Protein AF-A0A953X6K1-F1 (afdb_monomer_lite)

Secondary structure (DSSP, 8-state):
-TTT--HHHHHHHHHSTT--TT-HHHHHHHHHHHHHH-HHHHT-TTSHHHHHHHHHHHHHHHH-HHHHHHHHGGGTTGGGS-HHHHHHHHHHHHHHHHT---HHHHHHHHHHH-

pLDDT: mean 88.42, std 8.17, range [54.66, 96.81]

Structure (mmCIF, N/CA/C/O backbone):
data_AF-A0A953X6K1-F1
#
_entry.id   AF-A0A953X6K1-F1
#
loop_
_atom_site.group_PDB
_atom_site.id
_atom_site.type_symbol
_atom_site.label_atom_id
_atom_site.label_alt_id
_atom_site.label_comp_id
_atom_site.label_asym_id
_atom_site.label_entity_id
_atom_site.label_seq_id
_atom_site.pdbx_PDB_ins_code
_atom_site.Cartn_x
_atom_site.Cartn_y
_atom_site.Cartn_z
_atom_site.occupancy
_atom_site.B_iso_or_equiv
_atom_site.auth_seq_id
_atom_site.auth_comp_id
_atom_site.auth_asym_id
_atom_site.auth_atom_id
_atom_site.pdbx_PDB_model_num
ATOM 1 N N . GLN A 1 1 ? 2.024 -17.736 -8.848 1.00 54.66 1 GLN A N 1
ATOM 2 C CA . GLN A 1 1 ? 1.239 -16.880 -9.764 1.00 54.66 1 GLN A CA 1
ATOM 3 C C . GLN A 1 1 ? 1.348 -15.411 -9.361 1.00 54.66 1 GLN A C 1
ATOM 5 O O . GLN A 1 1 ? 1.844 -14.650 -10.166 1.00 54.66 1 GLN A O 1
ATOM 10 N N . ALA A 1 2 ? 1.034 -15.003 -8.122 1.00 58.28 2 ALA A N 1
ATOM 11 C CA . ALA A 1 2 ? 1.239 -13.606 -7.690 1.00 58.28 2 ALA A CA 1
ATOM 12 C C . ALA A 1 2 ? 2.719 -13.148 -7.654 1.00 58.28 2 ALA A C 1
ATOM 14 O O . ALA A 1 2 ? 2.998 -11.969 -7.827 1.00 58.28 2 ALA A O 1
ATOM 15 N N . SER A 1 3 ? 3.670 -14.073 -7.475 1.00 55.97 3 SER A N 1
ATOM 16 C CA . SER A 1 3 ? 5.115 -13.785 -7.459 1.00 55.97 3 SER A CA 1
ATOM 17 C C . SER A 1 3 ? 5.714 -13.451 -8.833 1.00 55.97 3 SER A C 1
ATOM 19 O O . SER A 1 3 ? 6.822 -12.936 -8.896 1.00 55.97 3 SER A O 1
ATOM 21 N N . THR A 1 4 ? 5.001 -13.748 -9.925 1.00 59.06 4 THR A N 1
ATOM 22 C CA . THR A 1 4 ? 5.438 -13.501 -11.314 1.00 59.06 4 THR A CA 1
ATOM 23 C C . THR A 1 4 ? 4.374 -12.785 -12.151 1.00 59.06 4 THR A C 1
ATOM 25 O O . THR A 1 4 ? 4.583 -12.564 -13.338 1.00 59.06 4 THR A O 1
ATOM 28 N N . GLY A 1 5 ? 3.216 -12.485 -11.559 1.00 64.88 5 GLY A N 1
ATOM 29 C CA . GLY A 1 5 ? 2.089 -11.831 -12.217 1.00 64.88 5 GLY A CA 1
ATOM 30 C C . GLY A 1 5 ? 2.186 -10.312 -12.147 1.00 64.88 5 GLY A C 1
ATOM 31 O O . GLY A 1 5 ? 2.833 -9.754 -11.260 1.00 64.88 5 GLY A O 1
ATOM 32 N N . ASP A 1 6 ? 1.527 -9.656 -13.089 1.00 77.94 6 ASP A N 1
ATOM 33 C CA . ASP A 1 6 ? 1.401 -8.206 -13.184 1.00 77.94 6 ASP A CA 1
ATOM 34 C C . ASP A 1 6 ? 0.245 -7.659 -12.322 1.00 77.94 6 ASP A C 1
ATOM 36 O O . ASP A 1 6 ? -0.466 -8.384 -11.616 1.00 77.94 6 ASP A O 1
ATOM 40 N N . ALA A 1 7 ? 0.049 -6.342 -12.372 1.00 82.75 7 ALA A N 1
ATOM 41 C CA . ALA A 1 7 ? -1.038 -5.666 -11.673 1.00 82.75 7 ALA A CA 1
ATOM 42 C C . ALA A 1 7 ? -2.434 -6.193 -12.074 1.00 82.75 7 ALA A C 1
ATOM 44 O O . ALA A 1 7 ? -3.355 -6.171 -11.254 1.00 82.75 7 ALA A O 1
ATOM 45 N N . GLU A 1 8 ? -2.609 -6.675 -13.308 1.00 82.88 8 GLU A N 1
ATOM 46 C CA . GLU A 1 8 ? -3.872 -7.258 -13.773 1.00 82.88 8 GLU A CA 1
ATOM 47 C C . GLU A 1 8 ? -4.142 -8.606 -13.117 1.00 82.88 8 GLU A C 1
ATOM 49 O O . GLU A 1 8 ? -5.254 -8.849 -12.647 1.00 82.88 8 GLU A O 1
ATOM 54 N N . THR A 1 9 ? -3.110 -9.436 -12.972 1.00 84.75 9 THR A N 1
ATOM 55 C CA . THR A 1 9 ? -3.190 -10.711 -12.253 1.00 84.75 9 THR A CA 1
ATOM 56 C C . THR A 1 9 ? -3.667 -10.501 -10.815 1.00 84.75 9 THR A C 1
ATOM 58 O O . THR A 1 9 ? -4.541 -11.220 -10.332 1.00 84.75 9 THR A O 1
ATOM 61 N N . VAL A 1 10 ? -3.143 -9.483 -10.126 1.00 85.50 10 VAL A N 1
ATOM 62 C CA . VAL A 1 10 ? -3.560 -9.146 -8.754 1.00 85.50 10 VAL A CA 1
ATOM 63 C C . VAL A 1 10 ? -5.019 -8.703 -8.705 1.00 85.50 10 VAL A C 1
ATOM 65 O O . VAL A 1 10 ? -5.765 -9.163 -7.841 1.00 85.50 10 VAL A O 1
ATOM 68 N N . LYS A 1 11 ? -5.452 -7.854 -9.645 1.00 84.62 11 LYS A N 1
ATOM 69 C CA . LYS A 1 11 ? -6.855 -7.423 -9.742 1.00 84.62 11 LYS A CA 1
ATOM 70 C C . LYS A 1 11 ? -7.791 -8.597 -10.031 1.00 84.62 11 LYS A C 1
ATOM 72 O O . LYS A 1 11 ? -8.830 -8.707 -9.388 1.00 84.62 11 LYS A O 1
ATOM 77 N N . ALA A 1 12 ? -7.414 -9.488 -10.945 1.00 85.19 12 ALA A N 1
ATOM 78 C CA . ALA A 1 12 ? -8.189 -10.678 -11.282 1.00 85.19 12 ALA A CA 1
ATOM 79 C C . ALA A 1 12 ? -8.314 -11.628 -10.083 1.00 85.19 12 ALA A C 1
ATOM 81 O O . ALA A 1 12 ? -9.406 -12.107 -9.782 1.00 85.19 12 ALA A O 1
ATOM 82 N N . LEU A 1 13 ? -7.218 -11.846 -9.347 1.00 84.94 13 LEU A N 1
ATOM 83 C CA . LEU A 1 13 ? -7.233 -12.638 -8.118 1.00 84.94 13 LEU A CA 1
ATOM 84 C C . LEU A 1 13 ? -8.099 -11.990 -7.036 1.00 84.94 13 LEU A C 1
ATOM 86 O O . LEU A 1 13 ? -8.832 -12.705 -6.364 1.00 84.94 13 LEU A O 1
ATOM 90 N N . ALA A 1 14 ? -8.058 -10.664 -6.893 1.00 82.25 14 ALA A N 1
ATOM 91 C CA . ALA A 1 14 ? -8.889 -9.938 -5.935 1.00 82.25 14 ALA A CA 1
ATOM 92 C C . ALA A 1 14 ? -10.388 -9.949 -6.293 1.00 82.25 14 ALA A C 1
ATOM 94 O O . ALA A 1 14 ? -11.228 -9.851 -5.404 1.00 82.25 14 ALA A O 1
ATOM 95 N N . ALA A 1 15 ? -10.728 -10.089 -7.577 1.00 83.56 15 ALA A N 1
ATOM 96 C CA . ALA A 1 15 ? -12.105 -10.218 -8.058 1.00 83.56 15 ALA A CA 1
ATOM 97 C C . ALA A 1 15 ? -12.628 -11.668 -8.042 1.00 83.56 15 ALA A C 1
ATOM 99 O O . ALA A 1 15 ? -13.810 -11.907 -8.291 1.00 83.56 15 ALA A O 1
ATOM 100 N N . HIS A 1 16 ? -11.763 -12.650 -7.786 1.00 84.19 16 HIS A N 1
ATOM 101 C CA . HIS A 1 16 ? -12.134 -14.057 -7.845 1.00 84.19 16 HIS A CA 1
ATOM 102 C C . HIS A 1 16 ? -13.092 -14.429 -6.692 1.00 84.19 16 HIS A C 1
ATOM 104 O O . HIS A 1 16 ? -12.826 -14.059 -5.552 1.00 84.19 16 HIS A O 1
ATOM 110 N N . PRO A 1 17 ? -14.145 -15.245 -6.905 1.00 81.44 17 PRO A N 1
ATOM 111 C CA . PRO A 1 17 ? -15.105 -15.605 -5.848 1.00 81.44 17 PRO A CA 1
ATOM 112 C C . PRO A 1 17 ? -14.488 -16.290 -4.619 1.00 81.44 17 PRO A C 1
ATOM 114 O O . PRO A 1 17 ? -15.018 -16.218 -3.516 1.00 81.44 17 PRO A O 1
ATOM 117 N N . ALA A 1 18 ? -13.354 -16.972 -4.802 1.00 81.25 18 ALA A N 1
ATOM 118 C CA . ALA A 1 18 ? -12.601 -17.596 -3.709 1.00 81.25 18 ALA A CA 1
ATOM 119 C C . ALA A 1 18 ? -11.677 -16.618 -2.950 1.00 81.25 18 ALA A C 1
ATOM 121 O O . ALA A 1 18 ? -10.968 -17.035 -2.024 1.00 81.25 18 ALA A O 1
ATOM 122 N N . PHE A 1 19 ? -11.623 -15.352 -3.364 1.00 81.06 19 PHE A N 1
ATOM 123 C CA . PHE A 1 19 ? -10.894 -14.303 -2.674 1.00 81.06 19 PHE A CA 1
ATOM 124 C C . PHE A 1 19 ? -11.762 -13.743 -1.557 1.00 81.06 19 PHE A C 1
ATOM 126 O O . PHE A 1 19 ? -12.730 -13.021 -1.778 1.00 81.06 19 PHE A O 1
ATOM 133 N N . ASP A 1 20 ? -11.408 -14.118 -0.335 1.00 82.25 20 ASP A N 1
ATOM 134 C CA . ASP A 1 20 ? -12.112 -13.680 0.857 1.00 82.25 20 ASP A CA 1
ATOM 135 C C . ASP A 1 20 ? -11.261 -12.660 1.615 1.00 82.25 20 ASP A C 1
ATOM 137 O O . ASP A 1 20 ? -10.238 -13.007 2.212 1.00 82.25 20 ASP A O 1
ATOM 141 N N . LEU A 1 21 ? -11.717 -11.405 1.615 1.00 82.69 21 LEU A N 1
ATOM 142 C CA . LEU A 1 21 ? -11.102 -10.302 2.356 1.00 82.69 21 LEU A CA 1
ATOM 143 C C . LEU A 1 21 ? -11.145 -10.496 3.877 1.00 82.69 21 LEU A C 1
ATOM 145 O O . LEU A 1 21 ? -10.341 -9.901 4.594 1.00 82.69 21 LEU A O 1
ATOM 149 N N . LYS A 1 22 ? -12.047 -11.346 4.384 1.00 80.00 22 LYS A N 1
ATOM 150 C CA . LYS A 1 22 ? -12.113 -11.705 5.806 1.00 80.00 22 LYS A CA 1
ATOM 151 C C . LYS A 1 22 ? -11.040 -12.714 6.193 1.00 80.00 22 LYS A C 1
ATOM 153 O O . LYS A 1 22 ? -10.757 -12.868 7.379 1.00 80.00 22 LYS A O 1
ATOM 158 N N . ASN A 1 23 ? -10.422 -13.382 5.218 1.00 84.25 23 ASN A N 1
ATOM 159 C CA . ASN A 1 23 ? -9.333 -14.313 5.449 1.00 84.25 23 ASN A CA 1
ATOM 160 C C . ASN A 1 23 ? -7.979 -13.612 5.224 1.00 84.25 23 ASN A C 1
ATOM 162 O O . ASN A 1 23 ? -7.485 -13.567 4.090 1.00 84.25 23 ASN A O 1
ATOM 166 N N . PRO A 1 24 ? -7.321 -13.108 6.287 1.00 80.25 24 PRO A N 1
ATOM 167 C CA . PRO A 1 24 ? -6.081 -12.348 6.150 1.00 80.25 24 PRO A CA 1
ATOM 168 C C . PRO A 1 24 ? -4.960 -13.165 5.501 1.00 80.25 24 PRO A C 1
ATOM 170 O O . PRO A 1 24 ? -4.104 -12.594 4.830 1.00 80.25 24 PRO A O 1
ATOM 173 N N . ASN A 1 25 ? -4.972 -14.497 5.632 1.00 83.88 25 ASN A N 1
ATOM 174 C CA . ASN A 1 25 ? -3.984 -15.350 4.979 1.00 83.88 25 ASN A CA 1
ATOM 175 C C . ASN A 1 25 ? -4.145 -15.338 3.456 1.00 83.88 25 ASN A C 1
ATOM 177 O O . ASN A 1 25 ? -3.144 -15.197 2.760 1.00 83.88 25 ASN A O 1
ATOM 181 N N . ARG A 1 26 ? -5.379 -15.419 2.936 1.00 81.88 26 ARG A N 1
ATOM 182 C CA . ARG A 1 26 ? -5.632 -15.379 1.483 1.00 81.88 26 ARG A CA 1
ATOM 183 C C . ARG A 1 26 ? -5.246 -14.036 0.881 1.00 81.88 26 ARG A C 1
ATOM 185 O O . ARG A 1 26 ? -4.541 -14.003 -0.124 1.00 81.88 26 ARG A O 1
ATOM 192 N N . VAL A 1 27 ? -5.647 -12.941 1.526 1.00 83.81 27 VAL A N 1
ATOM 193 C CA . VAL A 1 27 ? -5.297 -11.590 1.068 1.00 83.81 27 VAL A CA 1
ATOM 194 C C . VAL A 1 27 ? -3.786 -11.392 1.087 1.00 83.81 27 VAL A C 1
ATOM 196 O O . VAL A 1 27 ? -3.209 -10.942 0.099 1.00 83.81 27 VAL A O 1
ATOM 199 N N . ARG A 1 28 ? -3.117 -11.798 2.171 1.00 79.88 28 ARG A N 1
ATOM 200 C CA . ARG A 1 28 ? -1.661 -11.687 2.296 1.00 79.88 28 ARG A CA 1
ATOM 201 C C . ARG A 1 28 ? -0.928 -12.511 1.233 1.00 79.88 28 ARG A C 1
ATOM 203 O O . ARG A 1 28 ? 0.002 -11.993 0.629 1.00 79.88 28 ARG A O 1
ATOM 210 N N . SER A 1 29 ? -1.349 -13.746 0.960 1.00 80.06 29 SER A N 1
ATOM 211 C CA . SER A 1 29 ? -0.723 -14.601 -0.065 1.00 80.06 29 SER A CA 1
ATOM 212 C C . SER A 1 29 ? -0.807 -14.040 -1.488 1.00 80.06 29 SER A C 1
ATOM 214 O O . SER A 1 29 ? -0.040 -14.464 -2.347 1.00 80.06 29 SER A O 1
ATOM 216 N N . VAL A 1 30 ? -1.721 -13.106 -1.755 1.00 83.38 30 VAL A N 1
ATOM 217 C CA . VAL A 1 30 ? -1.812 -12.420 -3.050 1.00 83.38 30 VAL A CA 1
ATOM 218 C C . VAL A 1 30 ? -1.088 -11.078 -2.986 1.00 83.38 30 VAL A C 1
ATOM 220 O O . VAL A 1 30 ? -0.129 -10.858 -3.722 1.00 83.38 30 VAL A O 1
ATOM 223 N N . VAL A 1 31 ? -1.509 -10.197 -2.077 1.00 84.81 31 VAL A N 1
ATOM 224 C CA . VAL A 1 31 ? -1.045 -8.804 -2.039 1.00 84.81 31 VAL A CA 1
ATOM 225 C C . VAL A 1 31 ? 0.367 -8.688 -1.491 1.00 84.81 31 VAL A C 1
ATOM 227 O O . VAL A 1 31 ? 1.192 -8.018 -2.101 1.00 84.81 31 VAL A O 1
ATOM 230 N N . ALA A 1 32 ? 0.675 -9.345 -0.368 1.00 79.69 32 ALA A N 1
ATOM 231 C CA . ALA A 1 32 ? 2.016 -9.256 0.208 1.00 79.69 32 ALA A CA 1
ATOM 232 C C . ALA A 1 32 ? 3.037 -9.960 -0.689 1.00 79.69 32 ALA A C 1
ATOM 234 O O . ALA A 1 32 ? 4.135 -9.454 -0.877 1.00 79.69 32 ALA A O 1
ATOM 235 N N . THR A 1 33 ? 2.663 -11.079 -1.313 1.00 84.12 33 THR A N 1
ATOM 236 C CA . THR A 1 33 ? 3.519 -11.734 -2.309 1.00 84.12 33 THR A CA 1
ATOM 237 C C . THR A 1 33 ? 3.799 -10.821 -3.503 1.00 84.12 33 THR A C 1
ATOM 239 O O . THR A 1 33 ? 4.958 -10.677 -3.871 1.00 84.12 33 THR A O 1
ATOM 242 N N . PHE A 1 34 ? 2.792 -10.153 -4.071 1.00 88.06 34 PHE A N 1
ATOM 243 C CA . PHE A 1 34 ? 3.013 -9.199 -5.161 1.00 88.06 34 PHE A CA 1
ATOM 244 C C . PHE A 1 34 ? 3.889 -8.015 -4.727 1.00 88.06 34 PHE A C 1
ATOM 246 O O . PHE A 1 34 ? 4.917 -7.747 -5.342 1.00 88.06 34 PHE A O 1
ATOM 253 N N . ALA A 1 35 ? 3.523 -7.353 -3.628 1.00 85.56 35 ALA A N 1
ATOM 254 C CA . ALA A 1 35 ? 4.186 -6.136 -3.175 1.00 85.56 35 ALA A CA 1
ATOM 255 C C . ALA A 1 35 ? 5.597 -6.366 -2.609 1.00 85.56 35 ALA A C 1
ATOM 257 O O . ALA A 1 35 ? 6.399 -5.443 -2.620 1.00 85.56 35 ALA A O 1
ATOM 258 N N . MET A 1 36 ? 5.918 -7.570 -2.116 1.00 81.12 36 ME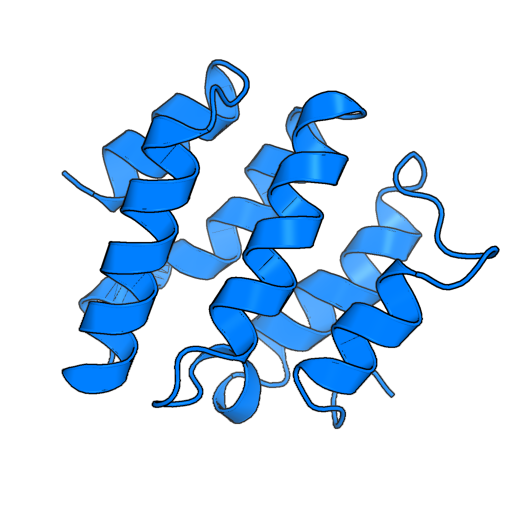T A N 1
ATOM 259 C CA . MET A 1 36 ? 7.239 -7.878 -1.547 1.00 81.12 36 MET A CA 1
ATOM 260 C C . MET A 1 36 ? 8.135 -8.698 -2.479 1.00 81.12 36 MET A C 1
ATOM 262 O O . MET A 1 36 ? 9.351 -8.563 -2.409 1.00 81.12 36 MET A O 1
ATOM 266 N N . GLN A 1 37 ? 7.572 -9.579 -3.313 1.00 83.06 37 GLN A N 1
ATOM 267 C CA . GLN A 1 37 ? 8.361 -10.485 -4.163 1.00 83.06 37 GLN A CA 1
ATOM 268 C C . GLN A 1 37 ? 8.405 -10.050 -5.630 1.00 83.06 37 GLN A C 1
ATOM 270 O O . GLN A 1 37 ? 9.314 -10.465 -6.341 1.00 83.06 37 GLN A O 1
ATOM 275 N N . ASN A 1 38 ? 7.477 -9.196 -6.080 1.00 87.56 38 ASN A N 1
ATOM 276 C CA . ASN A 1 38 ? 7.478 -8.636 -7.430 1.00 87.56 38 ASN A CA 1
ATOM 277 C C . ASN A 1 38 ? 7.588 -7.102 -7.399 1.00 87.56 38 ASN A C 1
ATOM 279 O O . ASN A 1 38 ? 6.716 -6.376 -7.879 1.00 87.56 38 ASN A O 1
ATOM 283 N N . LEU A 1 39 ? 8.691 -6.606 -6.828 1.00 86.94 39 LEU A N 1
ATOM 284 C CA . LEU A 1 39 ? 8.960 -5.169 -6.686 1.00 86.94 39 LEU A CA 1
ATOM 285 C C . LEU A 1 39 ? 8.942 -4.426 -8.027 1.00 86.94 39 LEU A C 1
ATOM 287 O O . LEU A 1 39 ? 8.492 -3.287 -8.077 1.00 86.94 39 LEU A O 1
ATOM 291 N N . ALA A 1 40 ? 9.381 -5.071 -9.112 1.00 87.94 40 ALA A N 1
ATOM 292 C CA . ALA A 1 40 ? 9.369 -4.476 -10.446 1.00 87.94 40 ALA A CA 1
ATOM 293 C C . ALA A 1 40 ? 7.942 -4.169 -10.932 1.00 87.94 40 ALA A C 1
ATOM 295 O O . ALA A 1 40 ? 7.700 -3.093 -11.475 1.00 87.94 40 ALA A O 1
ATOM 296 N N . ALA A 1 41 ? 6.991 -5.083 -10.710 1.00 90.06 41 ALA A N 1
ATOM 297 C CA . ALA A 1 41 ? 5.592 -4.857 -11.068 1.00 90.06 41 ALA A CA 1
ATOM 298 C C . ALA A 1 41 ? 4.861 -3.965 -10.054 1.00 90.06 41 ALA A C 1
ATOM 300 O O . ALA A 1 41 ? 3.997 -3.176 -10.438 1.00 90.06 41 ALA A O 1
ATOM 301 N N . PHE A 1 42 ? 5.198 -4.056 -8.765 1.00 91.69 42 PHE A N 1
ATOM 302 C CA . PHE A 1 42 ? 4.608 -3.192 -7.743 1.00 91.69 42 PHE A CA 1
ATOM 303 C C . PHE A 1 42 ? 5.002 -1.723 -7.946 1.00 91.69 42 PHE A C 1
ATOM 305 O O . PHE A 1 42 ? 4.132 -0.853 -7.991 1.00 91.69 42 PHE A O 1
ATOM 312 N N . HIS A 1 43 ? 6.293 -1.463 -8.163 1.00 91.62 43 HIS A N 1
ATOM 313 C CA . HIS A 1 43 ? 6.852 -0.138 -8.441 1.00 91.62 43 HIS A CA 1
ATOM 314 C C . HIS A 1 43 ? 6.885 0.196 -9.936 1.00 91.62 43 HIS A C 1
ATOM 316 O O . HIS A 1 43 ? 7.713 1.002 -10.372 1.00 91.62 43 HIS A O 1
ATOM 322 N N . ALA A 1 44 ? 5.996 -0.414 -10.728 1.00 91.25 44 ALA A N 1
ATOM 323 C CA . ALA A 1 44 ? 5.904 -0.144 -12.154 1.00 91.25 44 ALA A CA 1
ATOM 324 C C . ALA A 1 44 ? 5.808 1.380 -12.394 1.00 91.25 44 ALA A C 1
ATOM 326 O O . ALA A 1 44 ? 4.993 2.048 -11.748 1.00 91.25 44 ALA A O 1
ATOM 327 N N . PRO A 1 45 ? 6.609 1.962 -13.309 1.00 86.06 45 PRO A N 1
ATOM 328 C CA . PRO A 1 45 ? 6.662 3.415 -13.492 1.00 86.06 45 PRO A CA 1
ATOM 329 C C . PRO A 1 45 ? 5.337 4.045 -13.943 1.00 86.06 45 PRO A C 1
ATOM 331 O O . PRO A 1 45 ? 5.163 5.258 -13.873 1.00 86.06 45 PRO A O 1
ATOM 334 N N . ASP A 1 46 ? 4.402 3.251 -14.454 1.00 88.38 46 ASP A N 1
ATOM 335 C CA . ASP A 1 46 ? 3.059 3.700 -14.812 1.00 88.38 46 ASP A CA 1
ATOM 336 C C . ASP A 1 46 ? 2.093 3.759 -13.612 1.00 88.38 4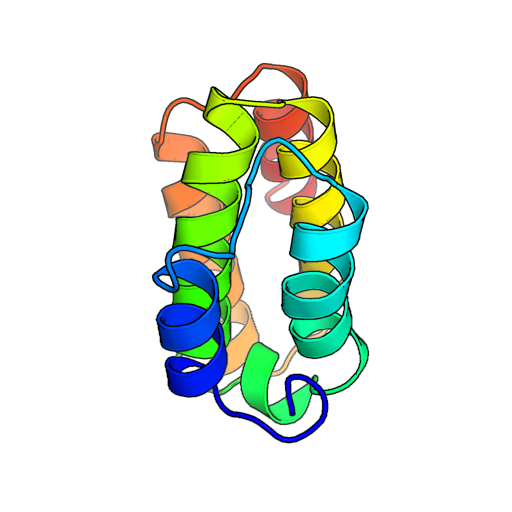6 ASP A C 1
ATOM 338 O O . ASP A 1 46 ? 0.946 4.177 -13.776 1.00 88.38 46 ASP A O 1
ATOM 342 N N . GLY A 1 47 ? 2.522 3.324 -12.422 1.00 89.56 47 GLY A N 1
ATOM 343 C CA . GLY A 1 47 ? 1.735 3.274 -11.190 1.00 89.56 47 GLY A CA 1
ATOM 344 C C . GLY A 1 47 ? 0.684 2.158 -11.146 1.00 89.56 47 GLY A C 1
ATOM 345 O O . GLY A 1 47 ? -0.162 2.142 -10.247 1.00 89.56 47 GLY A O 1
ATOM 346 N N . SER A 1 48 ? 0.693 1.228 -12.106 1.00 92.12 48 SER A N 1
ATOM 347 C CA . SER A 1 48 ? -0.297 0.146 -12.203 1.00 92.12 48 SER A CA 1
ATOM 348 C C . SER A 1 48 ? -0.312 -0.752 -10.962 1.00 92.12 48 SER A C 1
ATOM 350 O O . SER A 1 48 ? -1.394 -1.058 -10.448 1.00 92.12 48 SER A O 1
ATOM 352 N N . GLY A 1 49 ? 0.867 -1.107 -10.441 1.00 92.88 49 GLY A N 1
ATOM 353 C CA . GLY A 1 49 ? 1.026 -1.901 -9.223 1.00 92.88 49 GLY A CA 1
ATOM 354 C C . GLY A 1 49 ? 0.424 -1.224 -7.992 1.00 92.88 49 GLY A C 1
ATOM 355 O O . GLY A 1 49 ? -0.366 -1.841 -7.274 1.00 92.88 49 GLY A O 1
ATOM 356 N N . TYR A 1 50 ? 0.700 0.067 -7.793 1.00 94.25 50 TYR A N 1
ATOM 357 C CA . TYR A 1 50 ? 0.123 0.828 -6.684 1.00 94.25 50 TYR A CA 1
ATOM 358 C C . TYR A 1 50 ? -1.397 0.905 -6.760 1.00 94.25 50 TYR A C 1
ATOM 360 O O . TYR A 1 50 ? -2.060 0.633 -5.764 1.00 94.25 50 TYR A O 1
ATOM 368 N N . ARG A 1 51 ? -1.962 1.200 -7.939 1.00 92.44 51 ARG A N 1
ATOM 369 C CA . ARG A 1 51 ? -3.422 1.276 -8.128 1.00 92.44 51 ARG A CA 1
ATOM 370 C C . ARG A 1 51 ? -4.113 -0.070 -7.902 1.00 92.44 51 ARG A C 1
ATOM 372 O O . ARG A 1 51 ? -5.242 -0.106 -7.416 1.00 92.44 51 ARG A O 1
ATOM 379 N N . ALA A 1 52 ? -3.462 -1.182 -8.249 1.00 91.81 52 ALA A N 1
ATOM 380 C CA . ALA A 1 52 ? -3.989 -2.515 -7.959 1.00 91.81 52 ALA A CA 1
ATOM 381 C C . ALA A 1 52 ? -4.068 -2.774 -6.447 1.00 91.81 52 ALA A C 1
ATOM 383 O O . ALA A 1 52 ? -5.097 -3.236 -5.955 1.00 91.81 52 ALA A O 1
ATOM 384 N N . VAL A 1 53 ? -3.010 -2.434 -5.706 1.00 92.94 53 VAL A N 1
ATOM 385 C CA . VAL A 1 53 ? -2.953 -2.626 -4.250 1.00 92.94 53 VAL A CA 1
ATOM 386 C C . VAL A 1 53 ? -3.856 -1.634 -3.506 1.00 92.94 53 VAL A C 1
ATOM 388 O O . VAL A 1 53 ? -4.531 -2.031 -2.559 1.00 92.94 53 VAL A O 1
ATOM 391 N N . GLU A 1 54 ? -3.945 -0.383 -3.964 1.00 94.31 54 GLU A N 1
ATOM 392 C CA . GLU A 1 54 ? -4.832 0.669 -3.441 1.00 94.31 54 GLU A CA 1
ATOM 393 C C . GLU A 1 54 ? -6.282 0.182 -3.332 1.00 94.31 54 GLU A C 1
ATOM 395 O O . GLU A 1 54 ? -6.885 0.245 -2.259 1.00 94.31 54 GLU A O 1
ATOM 400 N N . GLY A 1 55 ? -6.824 -0.382 -4.416 1.00 91.88 55 GLY A N 1
ATOM 401 C CA . GLY A 1 55 ? -8.192 -0.901 -4.431 1.00 91.88 55 GLY A CA 1
ATOM 402 C C . GLY A 1 55 ? -8.426 -2.016 -3.409 1.00 91.88 55 GLY A C 1
ATOM 403 O O . GLY A 1 55 ? -9.506 -2.095 -2.824 1.00 91.88 55 GLY A O 1
ATOM 404 N N . ILE A 1 56 ? -7.415 -2.852 -3.156 1.00 92.25 56 ILE A N 1
ATOM 405 C CA . ILE A 1 56 ? -7.507 -3.940 -2.177 1.00 92.25 56 ILE A CA 1
ATOM 406 C C . ILE A 1 56 ? -7.405 -3.399 -0.752 1.00 92.25 56 ILE A C 1
ATOM 408 O O . ILE A 1 56 ? -8.170 -3.835 0.103 1.00 92.25 56 ILE A O 1
ATOM 412 N N . ILE A 1 57 ? -6.525 -2.425 -0.496 1.00 93.62 57 ILE A N 1
ATOM 413 C CA . ILE A 1 57 ? -6.415 -1.754 0.808 1.00 93.62 57 ILE A CA 1
ATOM 414 C C . ILE A 1 57 ? -7.755 -1.135 1.196 1.00 93.62 57 ILE A C 1
ATOM 416 O O . ILE A 1 57 ? -8.225 -1.371 2.304 1.00 93.62 57 ILE A O 1
ATOM 420 N N . LEU A 1 58 ? -8.403 -0.408 0.282 1.00 93.62 58 LEU A N 1
ATOM 421 C CA . LEU A 1 58 ? -9.690 0.241 0.548 1.00 93.62 58 LEU A CA 1
ATOM 422 C C . LEU A 1 58 ? -10.794 -0.755 0.916 1.00 93.62 58 LEU A C 1
ATOM 424 O O . LEU A 1 58 ? -11.634 -0.472 1.769 1.00 93.62 58 LEU A O 1
ATOM 428 N N . GLN A 1 59 ? -10.816 -1.919 0.271 1.00 92.00 59 GLN A N 1
ATOM 429 C CA . GLN A 1 59 ? -11.793 -2.959 0.587 1.00 92.00 59 GLN A CA 1
ATOM 430 C C . GLN A 1 59 ? -11.438 -3.689 1.887 1.00 92.00 59 GLN A C 1
ATOM 432 O O . GLN A 1 59 ? -12.312 -3.926 2.718 1.00 92.00 59 GLN A O 1
ATOM 437 N N . ALA A 1 60 ? -10.158 -4.015 2.079 1.00 92.06 60 ALA A N 1
ATOM 438 C CA . ALA A 1 60 ? -9.665 -4.681 3.274 1.00 92.06 60 ALA A CA 1
ATOM 439 C C . ALA A 1 60 ? -9.884 -3.822 4.518 1.00 92.06 60 ALA A C 1
ATOM 441 O O . ALA A 1 60 ? -10.380 -4.341 5.505 1.00 92.06 60 ALA A O 1
ATOM 442 N N . ASP A 1 61 ? -9.593 -2.523 4.468 1.00 94.00 61 ASP A N 1
ATOM 443 C CA . ASP A 1 61 ? -9.742 -1.614 5.607 1.00 94.00 61 ASP A CA 1
ATOM 444 C C . ASP A 1 61 ? -11.200 -1.495 6.077 1.00 94.00 61 ASP A C 1
ATOM 446 O O . ASP A 1 61 ? -11.463 -1.500 7.276 1.00 94.00 61 ASP A O 1
ATOM 450 N N . LYS A 1 62 ? -12.164 -1.505 5.144 1.00 91.81 62 LYS A N 1
ATOM 451 C CA . LYS A 1 62 ? -13.602 -1.497 5.468 1.00 91.81 62 LYS A CA 1
ATOM 452 C C . LYS A 1 62 ? -14.062 -2.751 6.211 1.00 91.81 62 LYS A C 1
ATOM 454 O O . LYS A 1 62 ? -14.973 -2.677 7.029 1.00 91.81 62 LYS A O 1
ATOM 459 N N . VAL A 1 63 ? -13.485 -3.908 5.887 1.00 90.75 63 VAL A N 1
ATOM 460 C CA . VAL A 1 63 ? -13.913 -5.212 6.426 1.00 90.75 63 VAL A CA 1
ATOM 461 C C . VAL A 1 63 ? -13.082 -5.620 7.642 1.00 90.75 63 VAL A C 1
ATOM 463 O O . VAL A 1 63 ? -13.593 -6.217 8.586 1.00 90.75 63 VAL A O 1
ATOM 466 N N . ASN A 1 64 ? -11.790 -5.319 7.605 1.00 90.94 64 ASN A N 1
ATOM 467 C CA . ASN A 1 64 ? -10.789 -5.644 8.603 1.00 90.94 64 ASN A CA 1
ATOM 468 C C . ASN A 1 64 ? -9.704 -4.543 8.608 1.00 90.94 64 ASN A C 1
ATOM 470 O O . ASN A 1 64 ? -8.683 -4.672 7.922 1.00 90.94 64 ASN A O 1
ATOM 474 N N . PRO A 1 65 ? -9.892 -3.481 9.411 1.00 92.06 65 PRO A N 1
ATOM 475 C CA . PRO A 1 65 ? -8.946 -2.371 9.526 1.00 92.06 65 PRO A CA 1
ATOM 476 C C . PRO A 1 65 ? -7.498 -2.803 9.778 1.00 92.06 65 PRO A C 1
ATOM 478 O O . PRO A 1 65 ? -6.569 -2.263 9.183 1.00 92.06 65 PRO A O 1
ATOM 481 N N . ALA A 1 66 ? -7.288 -3.835 10.603 1.00 90.75 66 ALA A N 1
ATOM 482 C CA . ALA A 1 66 ? -5.951 -4.340 10.905 1.00 90.75 66 ALA A CA 1
ATOM 483 C C . ALA A 1 66 ? -5.256 -4.921 9.662 1.00 90.75 66 ALA A C 1
ATOM 485 O O . ALA A 1 66 ? -4.051 -4.737 9.478 1.00 90.75 66 ALA A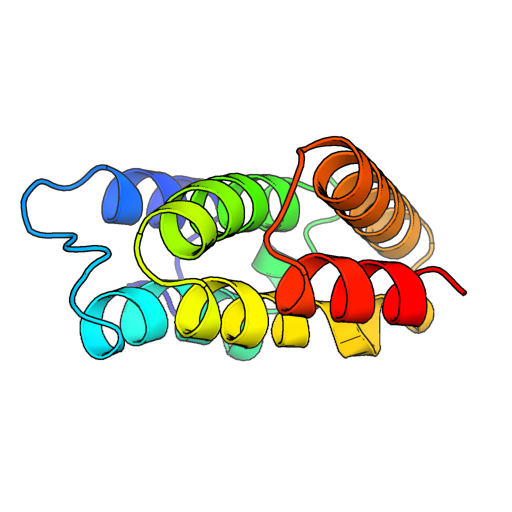 O 1
ATOM 486 N N . LEU A 1 67 ? -6.011 -5.589 8.785 1.00 90.62 67 LEU A N 1
ATOM 487 C CA . LEU A 1 67 ? -5.492 -6.067 7.507 1.00 90.62 67 LEU A CA 1
ATOM 488 C C . LEU A 1 67 ? -5.168 -4.901 6.568 1.00 90.62 67 LEU A C 1
ATOM 490 O O . LEU A 1 67 ? -4.077 -4.885 6.005 1.00 90.62 67 LEU A O 1
ATOM 494 N N . GLY A 1 68 ? -6.066 -3.920 6.434 1.00 92.31 68 GLY A N 1
ATOM 495 C CA . GLY A 1 68 ? -5.827 -2.718 5.622 1.00 92.31 68 GLY A CA 1
ATOM 496 C C . GLY A 1 68 ? -4.547 -1.987 6.039 1.00 92.31 68 GLY A C 1
ATOM 497 O O . GLY A 1 68 ? -3.656 -1.763 5.219 1.00 92.31 68 GLY A O 1
ATOM 498 N N . SER A 1 69 ? -4.396 -1.743 7.342 1.00 92.50 69 SER A N 1
ATOM 499 C CA . SER A 1 69 ? -3.189 -1.166 7.938 1.00 92.50 69 SER A CA 1
ATOM 500 C C . SER A 1 69 ? -1.934 -1.993 7.656 1.00 92.50 69 SER A C 1
ATOM 502 O O . SER A 1 69 ? -0.883 -1.445 7.337 1.00 92.50 69 SER A O 1
ATOM 504 N N . ARG A 1 70 ? -2.024 -3.326 7.730 1.00 90.31 70 ARG A N 1
ATOM 505 C CA . ARG A 1 70 ? -0.876 -4.197 7.453 1.00 90.31 70 ARG A CA 1
ATOM 506 C C . ARG A 1 70 ? -0.449 -4.161 5.988 1.00 90.31 70 ARG A C 1
ATOM 508 O O . ARG A 1 70 ? 0.733 -4.309 5.712 1.00 90.31 70 ARG A O 1
ATOM 515 N N . LEU A 1 71 ? -1.379 -3.988 5.053 1.00 91.69 71 LEU A N 1
ATOM 516 C CA . LEU A 1 71 ? -1.056 -3.871 3.630 1.00 91.69 71 LEU A CA 1
ATOM 517 C C . LEU A 1 71 ? -0.392 -2.528 3.299 1.00 91.69 71 LEU A C 1
ATOM 519 O O . LEU A 1 71 ? 0.478 -2.480 2.432 1.00 91.69 71 LEU A O 1
ATOM 523 N N . LEU A 1 72 ? -0.740 -1.459 4.022 1.00 93.38 72 LEU A N 1
ATOM 524 C CA . LEU A 1 72 ? -0.115 -0.142 3.867 1.00 93.38 72 LEU A CA 1
ATOM 525 C C . LEU A 1 72 ? 1.392 -0.144 4.157 1.00 93.38 72 LEU A C 1
ATOM 527 O O . LEU A 1 72 ? 2.109 0.670 3.580 1.00 93.38 72 LEU A O 1
ATOM 531 N N . THR A 1 73 ? 1.903 -1.088 4.959 1.00 90.19 73 THR A N 1
ATOM 532 C CA . THR A 1 73 ? 3.351 -1.188 5.231 1.00 90.19 73 THR A CA 1
ATOM 533 C C . THR A 1 73 ? 4.169 -1.468 3.964 1.00 90.19 73 THR A C 1
ATOM 535 O O . THR A 1 73 ? 5.362 -1.196 3.928 1.00 90.19 73 THR A O 1
ATOM 538 N N . ALA A 1 74 ? 3.547 -1.971 2.889 1.00 88.69 74 ALA A N 1
ATOM 539 C CA . ALA A 1 74 ? 4.207 -2.131 1.590 1.00 88.69 74 ALA A CA 1
ATOM 540 C C . ALA A 1 74 ? 4.689 -0.800 0.981 1.00 88.69 74 ALA A C 1
ATOM 542 O O . ALA A 1 74 ? 5.567 -0.798 0.123 1.00 88.69 74 ALA A O 1
ATOM 543 N N . PHE A 1 75 ? 4.132 0.331 1.422 1.00 90.56 75 PHE A N 1
ATOM 544 C CA . PHE A 1 75 ? 4.520 1.654 0.946 1.00 90.56 75 PHE A CA 1
ATOM 545 C C . PHE A 1 75 ? 5.654 2.282 1.765 1.00 90.56 75 PHE A C 1
ATOM 547 O O . PHE A 1 75 ? 6.125 3.335 1.369 1.00 90.56 75 PHE A O 1
ATOM 554 N N . GLU A 1 76 ? 6.149 1.684 2.855 1.00 86.44 76 GLU A N 1
ATOM 555 C CA . GLU A 1 76 ? 7.122 2.329 3.767 1.00 86.44 76 GLU A CA 1
ATOM 556 C C . GLU A 1 76 ? 8.391 2.858 3.075 1.00 86.44 76 GLU A C 1
ATOM 558 O O . GLU A 1 76 ? 8.904 3.915 3.441 1.00 86.44 76 GLU A O 1
ATOM 563 N N . GLN A 1 77 ? 8.880 2.174 2.037 1.00 85.88 77 GLN A N 1
ATOM 564 C CA . GLN A 1 77 ? 10.105 2.556 1.323 1.00 85.88 77 GLN A CA 1
ATOM 565 C C . GLN A 1 77 ? 9.863 3.409 0.067 1.00 85.88 77 GLN A C 1
ATOM 567 O O . GLN A 1 77 ? 10.758 3.579 -0.756 1.00 85.88 77 GLN A O 1
ATOM 572 N N . TRP A 1 78 ? 8.681 4.007 -0.097 1.00 91.62 78 TRP A N 1
ATOM 573 C CA . TRP A 1 78 ? 8.347 4.753 -1.316 1.00 91.62 78 TRP A CA 1
ATOM 574 C C . TRP A 1 78 ? 9.267 5.956 -1.605 1.00 91.62 78 TRP A C 1
ATOM 576 O O . TRP A 1 78 ? 9.441 6.350 -2.759 1.00 91.62 78 TRP A O 1
ATOM 586 N N . ARG A 1 79 ? 9.885 6.545 -0.571 1.00 92.12 79 ARG A N 1
ATOM 587 C CA . ARG A 1 79 ? 10.711 7.760 -0.696 1.00 92.12 79 ARG A CA 1
ATOM 588 C C . ARG A 1 79 ? 12.066 7.539 -1.369 1.00 92.12 79 ARG A C 1
ATOM 590 O O . ARG A 1 79 ? 12.617 8.516 -1.881 1.00 92.12 79 ARG A O 1
ATOM 597 N N . ILE A 1 80 ? 12.581 6.306 -1.347 1.00 91.81 80 ILE A N 1
ATOM 598 C CA . ILE A 1 80 ? 13.879 5.931 -1.937 1.00 91.81 80 ILE A CA 1
ATOM 599 C C . ILE A 1 80 ? 13.759 5.463 -3.394 1.00 91.81 80 ILE A C 1
ATOM 601 O O . ILE A 1 80 ? 14.760 5.115 -4.009 1.00 91.81 80 ILE A O 1
ATOM 605 N N . LEU A 1 81 ? 12.539 5.427 -3.936 1.00 90.94 81 LEU A N 1
ATOM 606 C CA . LEU A 1 81 ? 12.283 4.993 -5.302 1.00 90.94 81 LEU A CA 1
ATOM 607 C C . LEU A 1 81 ? 12.717 6.046 -6.325 1.00 90.94 81 LEU A C 1
ATOM 609 O O . LEU A 1 81 ? 12.745 7.246 -6.041 1.00 90.94 81 LEU A O 1
ATOM 613 N N . GLU A 1 82 ? 12.955 5.584 -7.551 1.00 91.38 82 GLU A N 1
ATOM 614 C CA . GLU A 1 82 ? 13.187 6.445 -8.710 1.00 91.38 82 GLU A CA 1
ATOM 615 C C . GLU A 1 82 ? 12.050 7.471 -8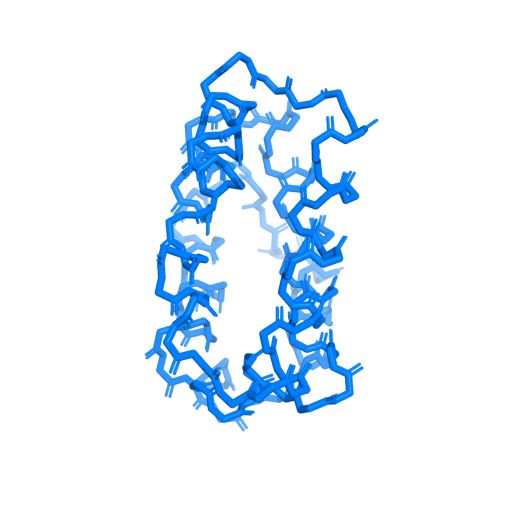.897 1.00 91.38 82 GLU A C 1
ATOM 617 O O . GLU A 1 82 ? 10.888 7.160 -8.602 1.00 91.38 82 GLU A O 1
ATOM 622 N N . PRO A 1 83 ? 12.327 8.677 -9.437 1.00 93.12 83 PRO A N 1
ATOM 623 C CA . PRO A 1 83 ? 11.408 9.820 -9.394 1.00 93.12 83 PRO A CA 1
ATOM 624 C C . PRO A 1 83 ? 9.980 9.528 -9.862 1.00 93.12 83 PRO A C 1
ATOM 626 O O . PRO A 1 83 ? 9.015 9.970 -9.239 1.00 93.12 83 PRO A O 1
ATOM 629 N N . ARG A 1 84 ? 9.830 8.750 -10.940 1.00 93.19 84 ARG A N 1
ATOM 630 C CA . ARG A 1 84 ? 8.518 8.412 -11.502 1.00 93.19 84 ARG A CA 1
ATOM 631 C C . ARG A 1 84 ? 7.731 7.454 -10.602 1.00 93.19 84 ARG A C 1
ATOM 633 O O . ARG A 1 84 ? 6.560 7.694 -10.330 1.00 93.19 84 ARG A O 1
ATOM 640 N N . ALA A 1 85 ? 8.381 6.409 -10.093 1.00 91.44 85 ALA A N 1
ATOM 641 C CA . ALA A 1 85 ? 7.757 5.460 -9.173 1.00 91.44 85 ALA A CA 1
ATOM 642 C C . ALA A 1 85 ? 7.437 6.111 -7.818 1.00 91.44 85 ALA A C 1
ATOM 644 O O . ALA A 1 85 ? 6.399 5.812 -7.227 1.00 91.44 85 ALA A O 1
ATOM 645 N N . LYS A 1 86 ? 8.292 7.031 -7.356 1.00 94.25 86 LYS A N 1
ATOM 646 C CA . LYS A 1 86 ? 8.068 7.847 -6.161 1.00 94.25 86 LYS A CA 1
ATOM 647 C C . LYS A 1 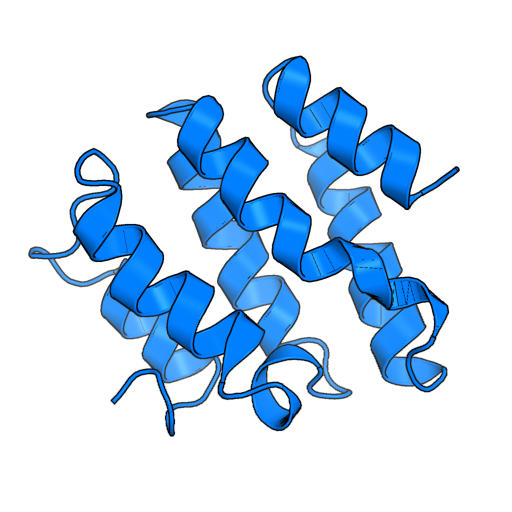86 ? 6.834 8.742 -6.303 1.00 94.25 86 LYS A C 1
ATOM 649 O O . LYS A 1 86 ? 5.987 8.734 -5.416 1.00 94.25 86 LYS A O 1
ATOM 654 N N . ALA A 1 87 ? 6.708 9.467 -7.417 1.00 95.06 87 ALA A N 1
ATOM 655 C CA . ALA A 1 87 ? 5.559 10.337 -7.680 1.00 95.06 87 ALA A CA 1
ATOM 656 C C . ALA A 1 87 ? 4.233 9.555 -7.718 1.00 95.06 87 ALA A C 1
ATOM 658 O O . ALA A 1 87 ? 3.242 9.982 -7.127 1.00 95.06 87 ALA A O 1
ATOM 659 N N . GLU A 1 88 ? 4.222 8.381 -8.354 1.00 95.50 88 GLU A N 1
ATOM 660 C CA . GLU A 1 88 ? 3.037 7.514 -8.398 1.00 95.50 88 GLU A CA 1
ATOM 661 C C . GLU A 1 88 ? 2.678 6.930 -7.019 1.00 95.50 88 GLU A C 1
ATOM 663 O O . GLU A 1 88 ? 1.496 6.858 -6.658 1.00 95.50 88 GLU A O 1
ATOM 668 N N . ALA A 1 89 ? 3.675 6.554 -6.211 1.00 94.94 89 ALA A N 1
ATOM 669 C CA . ALA A 1 89 ? 3.448 6.096 -4.842 1.00 94.94 89 ALA A CA 1
ATOM 670 C C . ALA A 1 89 ? 2.876 7.218 -3.962 1.00 94.94 89 ALA A C 1
ATOM 672 O O . ALA A 1 89 ? 1.886 7.006 -3.262 1.00 94.94 89 ALA A O 1
ATOM 673 N N . GLU A 1 90 ? 3.434 8.429 -4.051 1.00 96.25 90 GLU A N 1
ATOM 674 C CA . GLU A 1 90 ? 2.940 9.607 -3.333 1.00 96.25 90 GLU A CA 1
ATOM 675 C C . GLU A 1 90 ? 1.496 9.940 -3.718 1.00 96.25 90 GLU A C 1
ATOM 677 O O . GLU A 1 90 ? 0.646 10.153 -2.852 1.00 96.25 90 GLU A O 1
ATOM 682 N N . ALA A 1 91 ? 1.191 9.945 -5.018 1.00 96.44 91 ALA A N 1
ATOM 683 C CA . ALA A 1 91 ? -0.159 10.182 -5.512 1.00 96.44 91 ALA A CA 1
ATOM 684 C C . ALA A 1 91 ? -1.145 9.132 -4.978 1.00 96.44 91 ALA A C 1
ATOM 686 O O . ALA A 1 91 ? -2.269 9.470 -4.607 1.00 96.44 91 ALA A O 1
ATOM 687 N N . THR A 1 92 ? -0.718 7.871 -4.897 1.00 96.62 92 THR A N 1
ATOM 688 C CA . THR A 1 92 ? -1.520 6.778 -4.332 1.00 96.62 92 THR A CA 1
ATOM 689 C C . THR A 1 92 ? -1.772 6.972 -2.840 1.00 96.62 92 THR A C 1
ATOM 691 O O . THR A 1 92 ? -2.915 6.885 -2.398 1.00 96.62 92 THR A O 1
ATOM 694 N N . LEU A 1 93 ? -0.743 7.315 -2.064 1.00 96.56 93 LEU A N 1
ATOM 695 C CA . LEU A 1 93 ? -0.884 7.611 -0.637 1.00 96.56 93 LEU A CA 1
ATOM 696 C C . LEU A 1 93 ? -1.820 8.805 -0.387 1.00 96.56 93 LEU A C 1
ATOM 698 O O . LEU A 1 93 ? -2.661 8.742 0.505 1.00 96.56 93 LEU A O 1
ATOM 702 N N . LYS A 1 94 ? -1.751 9.863 -1.206 1.00 96.50 94 LYS A N 1
ATOM 703 C CA . LYS A 1 94 ? -2.677 11.008 -1.117 1.00 96.50 94 LYS A CA 1
ATOM 704 C C . LYS A 1 94 ? -4.126 10.622 -1.422 1.00 96.50 94 LYS A C 1
ATOM 706 O O . LYS A 1 94 ? -5.035 11.072 -0.728 1.00 96.50 94 LYS A O 1
ATOM 711 N N . ARG A 1 95 ? -4.364 9.768 -2.424 1.00 96.81 95 ARG A N 1
ATOM 712 C CA . ARG A 1 95 ? -5.714 9.243 -2.701 1.00 96.81 95 ARG A CA 1
ATOM 713 C C . ARG A 1 95 ? -6.239 8.397 -1.544 1.00 96.81 95 ARG A C 1
ATOM 715 O O . ARG A 1 95 ? -7.383 8.578 -1.140 1.00 96.81 95 ARG A O 1
ATOM 722 N N . LEU A 1 96 ? -5.391 7.546 -0.968 1.00 96.00 96 LEU A N 1
ATOM 723 C CA . LEU A 1 96 ? -5.717 6.758 0.223 1.00 96.00 96 LEU A CA 1
ATOM 724 C C . LEU A 1 96 ? -6.055 7.654 1.424 1.00 96.00 96 LEU A C 1
ATOM 726 O O . LEU A 1 96 ? -7.041 7.398 2.110 1.00 96.00 96 LEU A O 1
ATOM 730 N N . GLN A 1 97 ? -5.306 8.738 1.637 1.00 95.88 97 GLN A N 1
ATOM 731 C CA . GLN A 1 97 ? -5.594 9.721 2.685 1.00 95.88 97 GLN A CA 1
ATOM 732 C C . GLN A 1 97 ? -6.986 10.351 2.520 1.00 95.88 97 GLN A C 1
ATOM 734 O O . GLN A 1 97 ? -7.708 10.525 3.499 1.00 95.88 97 GLN A O 1
ATOM 739 N N . ALA A 1 98 ? -7.383 10.656 1.282 1.00 95.94 98 ALA A N 1
ATOM 740 C CA . ALA A 1 98 ? -8.682 11.246 0.967 1.00 95.94 98 ALA A CA 1
ATOM 741 C C . ALA A 1 98 ? -9.856 10.244 1.008 1.00 95.94 98 ALA A C 1
ATOM 743 O O . ALA A 1 98 ? -11.012 10.655 0.932 1.00 95.94 98 ALA A O 1
ATOM 744 N N . ALA A 1 99 ? -9.589 8.940 1.123 1.00 94.00 99 ALA A N 1
ATOM 745 C CA . ALA A 1 99 ? -10.600 7.895 0.962 1.00 94.00 99 ALA A CA 1
ATOM 746 C C . ALA A 1 99 ? -11.386 7.540 2.240 1.00 94.00 99 ALA A C 1
ATOM 748 O O . ALA A 1 99 ? -12.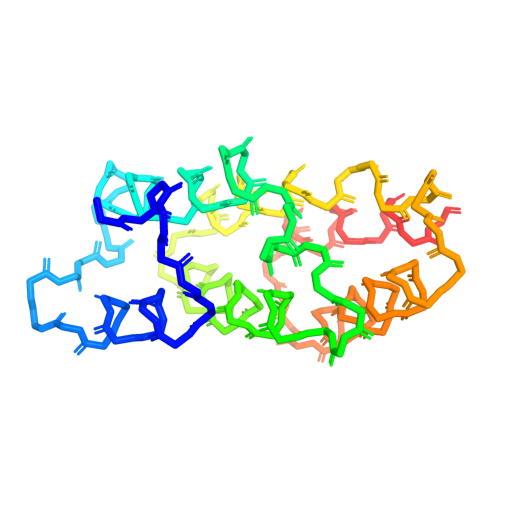234 6.647 2.199 1.00 94.00 99 ALA A O 1
ATOM 749 N N . GLY A 1 100 ? -11.121 8.214 3.365 1.00 92.62 100 GLY A N 1
ATOM 750 C CA . GLY A 1 100 ? -11.828 7.970 4.628 1.00 92.62 100 GLY A CA 1
ATOM 751 C C . GLY A 1 100 ? -11.478 6.622 5.266 1.00 92.62 100 GLY A C 1
ATOM 752 O O . GLY A 1 100 ? -12.371 5.855 5.621 1.00 92.62 100 GLY A O 1
ATOM 753 N N . LEU A 1 101 ? -10.180 6.323 5.370 1.00 95.62 101 LEU A N 1
ATOM 754 C CA . LEU A 1 101 ? -9.667 5.116 6.022 1.00 95.62 101 LEU A CA 1
ATOM 755 C C . LEU A 1 101 ? -9.973 5.089 7.528 1.00 95.62 101 LEU A C 1
ATOM 757 O O . LEU A 1 101 ? -10.191 6.122 8.163 1.00 95.62 101 LEU A O 1
ATOM 761 N N . SER A 1 102 ? -9.908 3.895 8.115 1.00 96.50 102 SER A N 1
ATOM 762 C CA . SER A 1 102 ? -9.905 3.696 9.563 1.00 96.50 102 SER A CA 1
ATOM 763 C C . SER A 1 102 ? -8.781 4.486 10.244 1.00 96.50 102 SER A C 1
ATOM 765 O O . SER A 1 102 ? -7.740 4.752 9.639 1.00 96.50 102 SER A O 1
ATOM 767 N N . SER A 1 103 ? -8.949 4.825 11.527 1.00 95.75 103 SER A N 1
ATOM 768 C CA . SER A 1 103 ? -8.001 5.681 12.257 1.00 95.75 103 SER A CA 1
ATOM 769 C C . SER A 1 103 ? -6.550 5.190 12.183 1.00 95.75 103 SER A C 1
ATOM 771 O O . SER A 1 103 ? -5.643 5.993 11.993 1.00 95.75 103 SER A O 1
ATOM 773 N N . ASN A 1 104 ? -6.325 3.874 12.288 1.00 94.31 104 ASN A N 1
ATOM 774 C CA . ASN A 1 104 ? -4.978 3.299 12.242 1.00 94.31 104 ASN A CA 1
ATOM 775 C C . ASN A 1 104 ? -4.366 3.368 10.832 1.00 94.31 104 ASN A C 1
ATOM 777 O O . ASN A 1 104 ? -3.209 3.742 10.667 1.00 94.31 104 ASN A O 1
ATOM 781 N N . SER A 1 105 ? -5.154 3.055 9.803 1.00 96.00 105 SER A N 1
ATOM 782 C CA . SER A 1 105 ? -4.713 3.147 8.409 1.00 96.00 105 SER A CA 1
ATOM 783 C C . SER A 1 105 ? -4.463 4.602 7.988 1.00 96.00 105 SER A C 1
ATOM 785 O O . SER A 1 105 ? -3.482 4.883 7.302 1.00 96.00 105 SER A O 1
ATOM 787 N N . ALA A 1 106 ? -5.296 5.541 8.447 1.00 96.19 106 ALA A N 1
ATOM 788 C CA . ALA A 1 106 ? -5.110 6.971 8.221 1.00 96.19 106 ALA A CA 1
ATOM 789 C C . ALA A 1 106 ? -3.825 7.508 8.879 1.00 96.19 106 ALA A C 1
ATOM 791 O O . ALA A 1 106 ? -3.099 8.269 8.242 1.00 96.19 106 ALA A O 1
ATOM 792 N N . ASP A 1 107 ? -3.507 7.082 10.108 1.00 95.19 107 ASP A N 1
ATOM 793 C CA . ASP A 1 107 ? -2.257 7.442 10.797 1.00 95.19 107 ASP A CA 1
ATOM 794 C C . ASP A 1 107 ? -1.020 6.913 10.050 1.00 95.19 107 ASP A C 1
ATOM 796 O O . ASP A 1 107 ? -0.075 7.669 9.823 1.00 95.19 107 ASP A O 1
ATOM 800 N N . ILE A 1 108 ? -1.047 5.665 9.565 1.00 94.94 108 ILE A N 1
ATOM 801 C CA . ILE A 1 108 ? 0.044 5.107 8.746 1.00 94.94 108 ILE A CA 1
ATOM 802 C C . ILE A 1 108 ? 0.254 5.932 7.469 1.00 94.94 108 ILE A C 1
ATOM 804 O O . ILE A 1 108 ? 1.389 6.285 7.145 1.00 94.94 108 ILE A O 1
ATOM 808 N N . VAL A 1 109 ? -0.822 6.274 6.754 1.00 96.12 109 VAL A N 1
ATOM 809 C CA . VAL A 1 109 ? -0.732 7.091 5.531 1.00 96.12 109 VAL A CA 1
ATOM 810 C C . VAL A 1 109 ? -0.203 8.493 5.838 1.00 96.12 109 VAL A C 1
ATOM 812 O O . VAL A 1 109 ? 0.669 8.986 5.122 1.00 96.12 109 VAL A O 1
ATOM 815 N N . ALA A 1 110 ? -0.683 9.127 6.910 1.00 94.81 110 ALA A N 1
ATOM 816 C CA . ALA A 1 110 ? -0.221 10.449 7.322 1.00 94.81 110 ALA A CA 1
ATOM 817 C C . ALA A 1 110 ? 1.277 10.447 7.659 1.00 94.81 110 ALA A C 1
ATOM 819 O O . ALA A 1 110 ? 2.004 11.323 7.195 1.00 94.81 110 ALA A O 1
ATOM 820 N N . ARG A 1 111 ? 1.758 9.430 8.386 1.00 93.81 111 ARG A N 1
ATOM 821 C CA . ARG A 1 111 ? 3.187 9.251 8.694 1.00 93.81 111 ARG A CA 1
ATOM 822 C C . ARG A 1 111 ? 4.032 8.943 7.465 1.00 93.81 111 ARG A C 1
ATOM 824 O O . ARG A 1 111 ? 5.182 9.346 7.410 1.00 93.81 111 ARG A O 1
ATOM 831 N N . ALA A 1 112 ? 3.492 8.227 6.482 1.00 93.31 112 ALA A N 1
ATOM 832 C CA . ALA A 1 112 ? 4.215 7.966 5.242 1.00 93.31 112 ALA A CA 1
ATOM 833 C C . ALA A 1 112 ? 4.400 9.249 4.405 1.00 93.31 112 ALA A C 1
ATOM 835 O O . ALA A 1 112 ? 5.430 9.406 3.735 1.00 93.31 112 ALA A O 1
ATOM 836 N N . LEU A 1 113 ? 3.414 10.156 4.437 1.00 94.06 113 LEU A N 1
ATOM 837 C CA . LEU A 1 113 ? 3.396 11.415 3.681 1.00 94.06 113 LEU A CA 1
ATOM 838 C C . LEU A 1 113 ? 4.115 12.586 4.372 1.00 94.06 113 LEU A C 1
ATOM 840 O O . LEU A 1 113 ? 4.646 13.434 3.659 1.00 94.06 113 LEU A O 1
ATOM 844 N N . GLY A 1 114 ? 4.147 12.637 5.708 1.00 89.81 114 GLY A N 1
ATOM 845 C CA . GLY A 1 114 ? 4.947 13.601 6.487 1.00 89.81 114 GLY A CA 1
ATOM 846 C C . GLY A 1 114 ? 6.415 13.213 6.504 1.00 89.81 114 GLY A C 1
ATOM 847 O O . GLY A 1 114 ? 7.246 13.939 5.917 1.00 89.81 114 GLY A O 1
#

Foldseek 3Di:
DLLPDALVVLLVLCPDPPQDLLPLVSNCVRLVSNLPRVVCRLLPLVLSNLVSLLVSLLVSQVNPVVSSLVSLVSLQCLVVDDPSSNVSSLVSLVVSCVSPGDPNSNVSSVVSND

Radius of gyration: 12.88 Å; chains: 1; bounding box: 29×31×27 Å

Sequence (114 aa):
QASTGDAETVKALAAHPAFDLKNPNRVRSVVATFAMQNLAAFHAPDGSGYRAVEGIILQADKVNPALGSRLLTAFEQWRILEPRAKAEAEATLKRLQAAGLSSNSADIVARALG